Protein AF-A0A925VM04-F1 (afdb_monomer_lite)

Structure (mmCIF, N/CA/C/O backbone):
data_AF-A0A925VM04-F1
#
_entry.id   AF-A0A925VM04-F1
#
loop_
_atom_site.group_PDB
_atom_site.id
_atom_site.type_symbol
_atom_site.label_atom_id
_atom_site.label_alt_id
_atom_site.label_comp_id
_atom_site.label_asym_id
_atom_site.label_entity_id
_atom_site.label_seq_id
_atom_site.pdbx_PDB_ins_code
_atom_site.Cartn_x
_atom_site.Cartn_y
_atom_site.Cartn_z
_atom_site.occupancy
_atom_site.B_iso_or_equiv
_atom_site.auth_seq_id
_atom_site.auth_comp_id
_atom_site.auth_asym_id
_atom_site.auth_atom_id
_atom_site.pdbx_PDB_model_num
ATOM 1 N N . MET A 1 1 ? -12.483 -12.694 18.013 1.00 61.66 1 MET A N 1
ATOM 2 C CA . MET A 1 1 ? -11.797 -11.383 18.071 1.00 61.66 1 MET A CA 1
ATOM 3 C C . MET A 1 1 ? -11.034 -11.216 16.775 1.00 61.66 1 MET A C 1
ATOM 5 O O . MET A 1 1 ? -10.406 -12.186 16.369 1.00 61.66 1 MET A O 1
ATOM 9 N N . LYS A 1 2 ? -11.113 -10.056 16.117 1.00 72.81 2 LYS A N 1
ATOM 10 C CA . LYS A 1 2 ? -10.279 -9.783 14.943 1.00 72.81 2 LYS A CA 1
ATOM 11 C C . LYS A 1 2 ? -8.879 -9.383 15.400 1.00 72.81 2 LYS A C 1
ATOM 13 O O . LYS A 1 2 ? -8.738 -8.618 16.354 1.00 72.81 2 LYS A O 1
ATOM 18 N N . LYS A 1 3 ? -7.856 -9.955 14.772 1.00 89.94 3 LYS A N 1
ATOM 19 C CA . LYS A 1 3 ? -6.456 -9.665 15.081 1.00 89.94 3 LYS A CA 1
ATOM 20 C C . LYS A 1 3 ? -6.054 -8.373 14.376 1.00 89.94 3 LYS A C 1
ATOM 22 O O . LYS A 1 3 ? -6.350 -8.201 13.199 1.00 89.94 3 LYS A O 1
ATOM 27 N N . ASN A 1 4 ? -5.410 -7.475 15.112 1.00 92.75 4 ASN A N 1
ATOM 28 C CA . ASN A 1 4 ? -4.876 -6.226 14.582 1.00 92.75 4 ASN A CA 1
ATOM 29 C C . ASN A 1 4 ? -3.370 -6.389 14.343 1.00 92.75 4 ASN A C 1
ATOM 31 O O . ASN A 1 4 ? -2.666 -6.963 15.179 1.00 92.75 4 ASN A O 1
ATOM 35 N N . ILE A 1 5 ? -2.892 -5.910 13.203 1.00 94.38 5 ILE A N 1
ATOM 36 C CA . ILE A 1 5 ? -1.515 -6.014 12.735 1.00 94.38 5 ILE A CA 1
ATOM 37 C C . ILE A 1 5 ? -0.979 -4.598 12.549 1.00 94.38 5 ILE A C 1
ATOM 39 O O . ILE A 1 5 ? -1.603 -3.761 11.901 1.00 94.38 5 ILE A O 1
ATOM 43 N N . SER A 1 6 ? 0.199 -4.333 13.109 1.00 95.62 6 SER A N 1
ATOM 44 C CA . SER A 1 6 ? 0.946 -3.110 12.820 1.00 95.62 6 SER A CA 1
ATOM 45 C C . SER A 1 6 ? 1.830 -3.342 11.603 1.00 95.62 6 SER A C 1
ATOM 47 O O . SER A 1 6 ? 2.654 -4.256 11.612 1.00 95.62 6 SER A O 1
ATOM 49 N N . ILE A 1 7 ? 1.682 -2.507 10.578 1.00 94.56 7 ILE A N 1
ATOM 50 C CA . ILE A 1 7 ? 2.514 -2.550 9.375 1.00 94.56 7 ILE A CA 1
ATOM 51 C C . ILE A 1 7 ? 3.260 -1.237 9.181 1.00 94.56 7 ILE A C 1
ATOM 53 O O . ILE A 1 7 ? 2.791 -0.181 9.601 1.00 94.56 7 ILE A O 1
ATOM 57 N N . ASN A 1 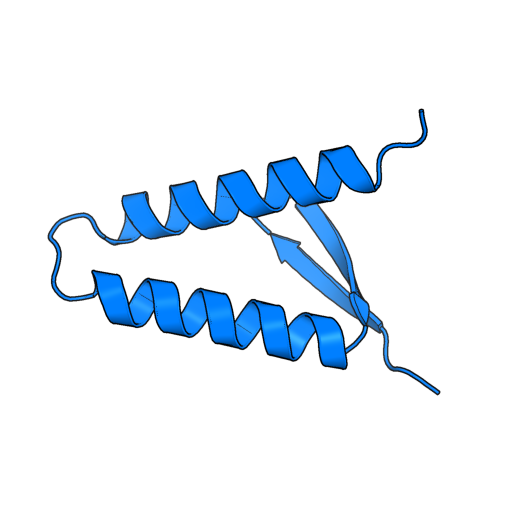8 ? 4.412 -1.314 8.521 1.00 93.56 8 ASN A N 1
ATOM 58 C CA . ASN A 1 8 ? 5.131 -0.154 8.014 1.00 93.56 8 ASN A CA 1
ATOM 59 C C . ASN A 1 8 ? 4.888 -0.063 6.504 1.00 93.56 8 ASN A C 1
ATOM 61 O O . ASN A 1 8 ? 5.161 -1.027 5.789 1.00 93.56 8 ASN A O 1
ATOM 65 N N . LEU A 1 9 ? 4.376 1.075 6.042 1.00 92.81 9 LEU A N 1
ATOM 66 C CA . LEU A 1 9 ? 4.216 1.381 4.627 1.00 92.81 9 LEU A CA 1
ATOM 67 C C . LEU A 1 9 ? 4.884 2.731 4.352 1.00 92.81 9 LEU A C 1
ATOM 69 O O . LEU A 1 9 ? 4.422 3.760 4.843 1.00 92.81 9 LEU A O 1
ATOM 73 N N . GLN A 1 10 ? 6.000 2.706 3.615 1.00 89.12 10 GLN A N 1
ATOM 74 C CA . GLN A 1 10 ? 6.807 3.895 3.294 1.00 89.12 10 GLN A CA 1
ATOM 75 C C . GLN A 1 10 ? 7.172 4.751 4.525 1.00 89.12 10 GLN A C 1
ATOM 77 O O . GLN A 1 10 ? 7.102 5.976 4.519 1.00 89.12 10 GLN A O 1
ATOM 82 N N . GLY A 1 11 ? 7.550 4.092 5.626 1.00 87.38 11 GLY A N 1
ATOM 83 C CA . GLY A 1 11 ? 7.976 4.755 6.862 1.00 87.38 11 GLY A CA 1
ATOM 84 C C . GLY A 1 11 ? 6.835 5.183 7.788 1.00 87.38 11 GLY A C 1
ATOM 85 O O . GLY A 1 11 ? 7.107 5.646 8.895 1.00 87.38 11 GLY A O 1
ATOM 86 N N . ILE A 1 12 ? 5.576 4.992 7.387 1.00 91.19 12 ILE A N 1
ATOM 87 C CA . ILE A 1 12 ? 4.393 5.310 8.193 1.00 91.19 12 ILE A CA 1
ATOM 88 C C . ILE A 1 12 ? 3.840 4.023 8.812 1.00 91.19 12 ILE A C 1
ATOM 90 O O . ILE A 1 12 ? 3.708 3.000 8.137 1.00 91.19 12 ILE A O 1
ATOM 94 N N . ILE A 1 13 ? 3.516 4.067 10.107 1.00 93.75 13 ILE A N 1
ATOM 95 C CA . ILE A 1 13 ? 2.920 2.932 10.820 1.00 93.75 13 ILE A CA 1
ATOM 96 C C . ILE A 1 13 ? 1.397 2.991 10.697 1.00 93.75 13 ILE A C 1
ATOM 98 O O . ILE A 1 13 ? 0.778 3.980 11.085 1.00 93.75 13 ILE A O 1
ATOM 102 N N . PHE A 1 14 ? 0.800 1.900 10.218 1.00 94.19 14 PHE A N 1
ATOM 103 C CA . PHE A 1 14 ? -0.648 1.706 10.167 1.00 94.19 14 PHE A CA 1
ATOM 104 C C . PHE A 1 14 ? -1.063 0.493 10.998 1.00 94.19 14 PHE A C 1
ATOM 106 O O . PHE A 1 14 ? -0.345 -0.506 11.060 1.00 94.19 14 PHE A O 1
ATOM 113 N N . HIS A 1 15 ? -2.248 0.573 11.599 1.00 94.56 15 HIS A N 1
ATOM 114 C CA . HIS A 1 15 ? -2.899 -0.548 12.273 1.00 94.56 15 HIS A CA 1
ATOM 115 C C . HIS A 1 15 ? -4.029 -1.067 11.386 1.00 94.56 15 HIS A C 1
ATOM 117 O O . HIS A 1 15 ? -4.933 -0.307 11.037 1.00 94.56 15 HIS A O 1
ATOM 123 N N . ILE A 1 16 ? -3.957 -2.337 10.994 1.00 94.31 16 ILE A N 1
ATOM 124 C CA . ILE A 1 16 ? -4.882 -2.962 10.046 1.00 94.31 16 ILE A CA 1
ATOM 125 C C . ILE A 1 16 ? -5.359 -4.297 10.616 1.00 94.31 16 ILE A C 1
ATOM 127 O O . ILE A 1 16 ? -4.573 -5.074 11.156 1.00 94.31 16 ILE A O 1
ATOM 131 N N . GLU A 1 17 ? -6.650 -4.586 10.473 1.00 96.06 17 GLU A N 1
ATOM 132 C CA . GLU A 1 17 ? -7.181 -5.919 10.759 1.00 96.06 17 GLU A CA 1
ATOM 133 C C . GLU A 1 17 ? -6.552 -6.978 9.831 1.00 96.06 17 GLU A C 1
ATOM 135 O O . GLU A 1 17 ? -6.184 -6.696 8.692 1.00 96.06 17 GLU A O 1
ATOM 140 N N . GLU A 1 18 ? -6.404 -8.209 10.318 1.00 95.31 18 GLU A N 1
ATOM 141 C CA . GLU A 1 18 ? -5.728 -9.300 9.600 1.00 95.31 18 GLU A CA 1
ATOM 142 C C . GLU A 1 18 ? -6.296 -9.562 8.194 1.00 95.31 18 GLU A C 1
ATOM 144 O O . GLU A 1 18 ? -5.531 -9.707 7.244 1.00 95.31 18 GLU A O 1
ATOM 149 N N . ASP A 1 19 ? -7.619 -9.514 8.032 1.00 95.19 19 ASP A N 1
ATOM 150 C CA . ASP A 1 19 ? -8.303 -9.647 6.739 1.00 95.19 19 ASP A CA 1
ATOM 151 C C . ASP A 1 19 ? -7.960 -8.498 5.773 1.00 95.19 19 ASP A C 1
ATOM 153 O O . ASP A 1 19 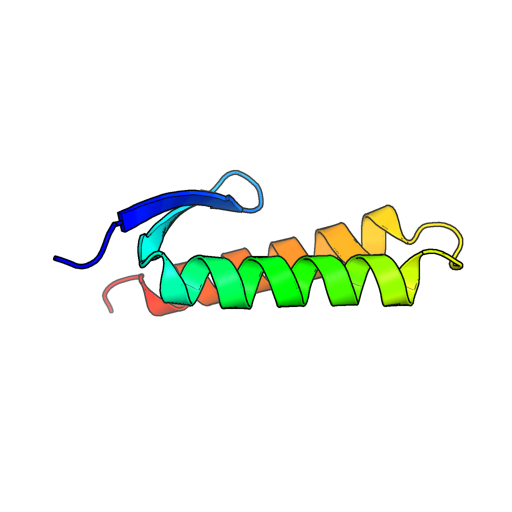? -7.697 -8.720 4.589 1.00 95.19 19 ASP A O 1
ATOM 157 N N . GLY A 1 20 ? -7.898 -7.263 6.273 1.00 94.88 20 GLY A N 1
ATOM 158 C CA . GLY A 1 20 ? -7.451 -6.103 5.500 1.00 94.88 20 GLY A CA 1
ATOM 159 C C . GLY A 1 20 ? -5.978 -6.195 5.093 1.00 94.88 20 GLY A C 1
ATOM 160 O O . GLY A 1 20 ? -5.620 -5.850 3.963 1.00 94.88 20 GLY A O 1
ATOM 161 N N . TYR A 1 21 ? -5.125 -6.700 5.988 1.00 95.12 21 TYR A N 1
ATOM 162 C CA . TYR A 1 21 ? -3.710 -6.916 5.699 1.00 95.12 21 TYR A CA 1
ATOM 163 C C . TYR A 1 21 ? -3.506 -7.966 4.604 1.00 95.12 21 TYR A C 1
ATOM 165 O O . TYR A 1 21 ? -2.715 -7.731 3.693 1.00 95.12 21 TYR A O 1
ATOM 173 N N . GLU A 1 22 ? -4.233 -9.084 4.637 1.00 96.50 22 GLU A N 1
ATOM 174 C CA . GLU A 1 22 ? -4.151 -10.117 3.597 1.00 96.50 22 GLU A CA 1
ATOM 175 C C . GLU A 1 22 ? -4.501 -9.567 2.209 1.00 96.50 22 GLU A C 1
ATOM 177 O O . GLU A 1 22 ? -3.826 -9.877 1.223 1.00 96.50 22 GLU A O 1
ATOM 182 N N . VAL A 1 23 ? -5.524 -8.709 2.121 1.00 96.81 23 VAL A N 1
ATOM 183 C CA . VAL A 1 23 ? -5.908 -8.053 0.862 1.00 96.81 23 VAL A CA 1
ATOM 184 C C . VAL A 1 23 ? -4.803 -7.120 0.368 1.00 96.81 23 VAL A C 1
ATOM 186 O O . VAL A 1 23 ? -4.424 -7.198 -0.802 1.00 96.81 23 VAL A O 1
ATOM 189 N N . LEU A 1 24 ? -4.263 -6.267 1.245 1.00 95.81 24 LEU A N 1
ATOM 190 C CA . LEU A 1 24 ? -3.175 -5.351 0.895 1.00 95.81 24 LEU A CA 1
ATOM 191 C C . LEU A 1 24 ? -1.911 -6.113 0.474 1.00 95.81 24 LEU A C 1
ATOM 193 O O . LEU A 1 24 ? -1.305 -5.792 -0.545 1.00 95.81 24 LEU A O 1
ATOM 197 N N . SER A 1 25 ? -1.536 -7.143 1.231 1.00 95.31 25 SER A N 1
ATOM 198 C CA . SER A 1 25 ? -0.362 -7.973 0.962 1.00 95.31 25 SER A CA 1
ATOM 199 C C . SER A 1 25 ? -0.474 -8.678 -0.388 1.00 95.31 25 SER A C 1
ATOM 201 O O . SER A 1 25 ? 0.466 -8.629 -1.183 1.00 95.31 25 SER A O 1
ATOM 203 N N . ARG A 1 26 ? -1.642 -9.261 -0.692 1.00 98.00 26 ARG A N 1
ATOM 204 C CA . ARG A 1 26 ? -1.901 -9.878 -1.997 1.00 98.00 26 ARG A CA 1
ATOM 205 C C . ARG A 1 26 ? -1.788 -8.860 -3.130 1.00 98.00 26 ARG A C 1
ATOM 207 O O . ARG A 1 26 ? -1.110 -9.136 -4.113 1.00 98.00 26 ARG A O 1
ATOM 214 N N . TYR A 1 27 ? -2.389 -7.682 -2.973 1.00 96.94 27 TYR A N 1
ATOM 215 C CA . TYR A 1 27 ? -2.313 -6.623 -3.979 1.00 96.94 27 TYR A CA 1
ATOM 216 C C . TYR A 1 27 ? -0.866 -6.189 -4.259 1.00 96.94 27 TYR A C 1
ATOM 218 O O . TYR A 1 27 ? -0.450 -6.135 -5.413 1.00 96.94 27 TYR A O 1
ATOM 226 N N . LEU A 1 28 ? -0.066 -5.934 -3.219 1.00 95.25 28 LEU A N 1
ATOM 227 C CA . LEU A 1 28 ? 1.338 -5.541 -3.387 1.00 95.25 28 LEU A CA 1
ATOM 228 C C . LEU A 1 28 ? 2.176 -6.650 -4.043 1.00 95.25 28 LEU A C 1
ATOM 230 O O . LEU A 1 28 ? 3.026 -6.366 -4.890 1.00 95.25 28 LEU A O 1
ATOM 234 N N . ALA A 1 29 ? 1.906 -7.917 -3.715 1.00 96.44 29 ALA A N 1
ATOM 235 C CA . ALA A 1 29 ? 2.551 -9.055 -4.364 1.00 96.44 29 ALA A CA 1
ATOM 236 C C . ALA A 1 29 ? 2.202 -9.141 -5.861 1.00 96.44 29 ALA A C 1
ATOM 238 O O . ALA A 1 29 ? 3.093 -9.362 -6.683 1.00 96.44 29 ALA A O 1
ATOM 239 N N . GLU A 1 30 ? 0.936 -8.924 -6.224 1.00 97.81 30 GLU A N 1
ATOM 240 C CA . GLU A 1 30 ? 0.477 -8.890 -7.617 1.00 97.81 30 GLU A CA 1
ATOM 241 C C . GLU A 1 30 ? 1.109 -7.730 -8.397 1.00 97.81 30 GLU A C 1
ATOM 243 O O . GLU A 1 30 ? 1.604 -7.943 -9.503 1.00 97.81 30 GLU A O 1
ATOM 248 N N . VAL A 1 31 ? 1.175 -6.530 -7.809 1.00 96.19 31 VAL A N 1
ATOM 249 C CA . VAL A 1 31 ? 1.852 -5.364 -8.402 1.00 96.19 31 VAL A CA 1
ATOM 250 C C . VAL A 1 31 ? 3.324 -5.677 -8.672 1.00 96.19 31 VAL A C 1
ATOM 252 O O . VAL A 1 31 ? 3.810 -5.482 -9.787 1.00 96.19 31 VAL A O 1
ATOM 255 N N . LYS A 1 32 ? 4.037 -6.231 -7.684 1.00 95.75 32 LYS A N 1
ATOM 256 C CA . LYS A 1 32 ? 5.447 -6.603 -7.844 1.00 95.75 32 LYS A CA 1
ATOM 257 C C . LYS A 1 32 ? 5.641 -7.671 -8.922 1.00 95.75 32 LYS A C 1
ATOM 259 O O . LYS A 1 32 ? 6.555 -7.559 -9.737 1.00 95.75 32 LYS A O 1
ATOM 264 N N . ALA A 1 33 ? 4.784 -8.692 -8.952 1.00 97.12 33 ALA A N 1
ATOM 265 C CA . ALA A 1 33 ? 4.835 -9.740 -9.967 1.00 97.12 33 ALA A CA 1
ATOM 266 C C . ALA A 1 33 ? 4.589 -9.174 -11.373 1.00 97.12 33 ALA A C 1
ATOM 268 O O . ALA A 1 33 ? 5.341 -9.490 -12.296 1.00 97.12 33 ALA A O 1
ATOM 269 N N . HIS A 1 34 ? 3.598 -8.291 -11.515 1.00 96.94 34 HIS A N 1
ATOM 270 C CA . HIS A 1 34 ? 3.247 -7.642 -12.775 1.00 96.94 34 HIS A CA 1
ATOM 271 C C . HIS A 1 34 ? 4.419 -6.848 -13.365 1.00 96.94 34 HIS A C 1
ATOM 273 O O . HIS A 1 34 ? 4.707 -6.967 -14.555 1.00 96.94 34 HIS A O 1
ATOM 279 N N . PHE A 1 35 ? 5.137 -6.086 -12.534 1.00 96.38 35 PHE A N 1
ATOM 280 C CA . PHE A 1 35 ? 6.251 -5.258 -12.998 1.00 96.38 35 PHE A CA 1
ATOM 281 C C . PHE A 1 35 ? 7.619 -5.961 -12.998 1.00 96.38 35 PHE A C 1
ATOM 283 O O . PHE A 1 35 ? 8.579 -5.390 -13.502 1.00 96.38 35 PHE A O 1
ATOM 290 N N . SER A 1 36 ? 7.738 -7.199 -12.513 1.00 95.06 36 SER A N 1
ATOM 291 C CA . SER A 1 36 ? 9.029 -7.897 -12.335 1.00 95.06 36 SER A CA 1
ATOM 292 C C . SER A 1 36 ? 9.933 -7.970 -13.580 1.00 95.06 36 SER A C 1
ATOM 294 O O . SER A 1 36 ? 11.155 -8.020 -13.451 1.00 95.06 36 SER A O 1
ATOM 296 N N . GLY A 1 37 ? 9.359 -7.950 -14.789 1.00 94.94 37 GLY A N 1
ATOM 297 C CA . GLY A 1 37 ? 10.106 -7.960 -16.053 1.00 94.94 37 GLY A CA 1
ATOM 298 C C . GLY A 1 37 ? 10.602 -6.589 -16.532 1.00 94.94 37 GLY A C 1
ATOM 299 O O . GLY A 1 37 ? 11.348 -6.519 -17.509 1.00 94.94 37 GLY A O 1
ATOM 300 N N . TYR A 1 38 ? 10.199 -5.495 -15.882 1.00 95.00 38 TYR A N 1
ATOM 301 C CA . TYR A 1 38 ? 10.557 -4.138 -16.285 1.00 95.00 38 TYR A CA 1
ATOM 302 C C . TYR A 1 38 ? 11.875 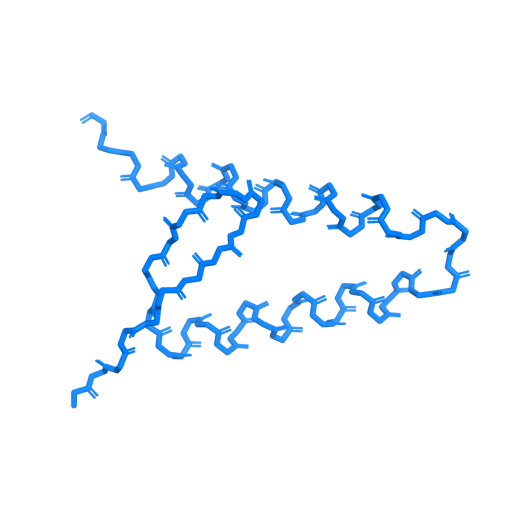-3.703 -15.636 1.00 95.00 38 TYR A C 1
ATOM 304 O O . TYR A 1 38 ? 12.123 -3.892 -14.440 1.00 95.00 38 TYR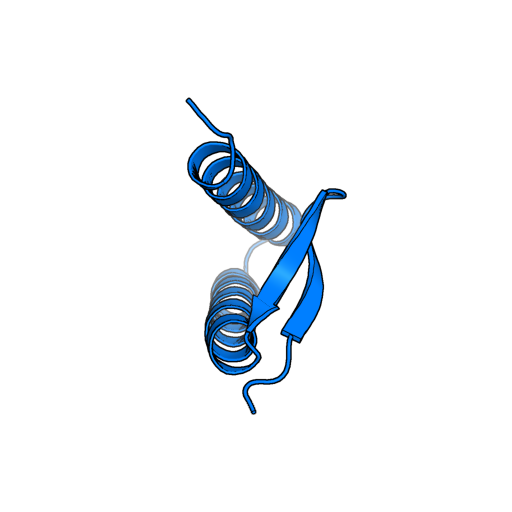 A O 1
ATOM 312 N N . ARG A 1 39 ? 12.739 -3.064 -16.430 1.00 94.56 39 ARG A N 1
ATOM 313 C CA . ARG A 1 39 ? 13.935 -2.398 -15.907 1.00 94.56 39 ARG A CA 1
ATOM 314 C C . ARG A 1 39 ? 13.491 -1.222 -15.030 1.00 94.56 39 ARG A C 1
ATOM 316 O O . ARG A 1 39 ? 12.753 -0.372 -15.511 1.00 94.56 39 ARG A O 1
ATOM 323 N N . GLY A 1 40 ? 13.949 -1.176 -13.779 1.00 92.44 40 GLY A N 1
ATOM 324 C CA . GLY A 1 40 ? 13.552 -0.133 -12.822 1.00 92.44 40 GLY A CA 1
ATOM 325 C C . GLY A 1 40 ? 12.204 -0.379 -12.133 1.00 92.44 40 GLY A C 1
ATOM 326 O O . GLY A 1 40 ? 11.637 0.542 -11.561 1.00 92.44 40 GLY A O 1
ATOM 327 N N . HIS A 1 41 ? 11.676 -1.607 -12.164 1.00 93.94 41 HIS A N 1
ATOM 328 C CA . HIS A 1 41 ? 10.394 -1.926 -11.524 1.00 93.94 41 HIS A CA 1
ATOM 329 C C . HIS A 1 41 ? 10.350 -1.640 -10.019 1.00 93.94 41 HIS A C 1
ATOM 331 O O . HIS A 1 41 ? 9.271 -1.418 -9.484 1.00 93.94 41 HIS A O 1
ATOM 337 N N . GLU A 1 42 ? 11.496 -1.633 -9.337 1.00 93.88 42 GLU A N 1
ATOM 338 C CA . GLU A 1 42 ? 11.578 -1.294 -7.915 1.00 93.88 42 GLU A CA 1
ATOM 339 C C . GLU A 1 42 ? 11.073 0.129 -7.638 1.00 93.88 42 GLU A C 1
ATOM 341 O O . GLU A 1 42 ? 10.326 0.318 -6.683 1.00 93.88 42 GLU A O 1
ATOM 346 N N . GLU A 1 43 ? 11.388 1.099 -8.504 1.00 95.62 43 GLU A N 1
ATOM 347 C CA . GLU A 1 43 ? 10.902 2.484 -8.386 1.00 95.62 43 GLU A CA 1
ATOM 348 C C . GLU A 1 43 ? 9.390 2.556 -8.620 1.00 95.62 43 GLU A C 1
ATOM 350 O O . GLU A 1 43 ? 8.668 3.160 -7.834 1.00 95.62 43 GLU A O 1
ATOM 355 N N . ILE A 1 44 ? 8.891 1.849 -9.640 1.00 94.06 44 ILE A N 1
ATOM 356 C CA . ILE A 1 44 ? 7.453 1.784 -9.947 1.00 94.06 44 ILE A CA 1
ATOM 357 C C . ILE A 1 44 ? 6.672 1.224 -8.752 1.00 94.06 44 ILE A C 1
ATOM 359 O O . ILE A 1 44 ? 5.637 1.766 -8.364 1.00 94.06 44 ILE A O 1
ATOM 363 N N . VAL A 1 45 ? 7.159 0.130 -8.159 1.00 94.62 45 VAL A N 1
ATOM 364 C CA . VAL A 1 45 ? 6.527 -0.487 -6.986 1.00 94.62 45 VAL A CA 1
ATOM 365 C C . VAL A 1 45 ? 6.596 0.455 -5.782 1.00 94.62 45 VAL A C 1
ATOM 367 O O . VAL A 1 45 ? 5.585 0.629 -5.103 1.00 94.62 45 VAL A O 1
ATOM 370 N N . ALA A 1 46 ? 7.740 1.103 -5.547 1.00 94.44 46 ALA A N 1
ATOM 371 C CA . ALA A 1 46 ? 7.921 2.038 -4.439 1.00 94.44 46 ALA A CA 1
ATOM 372 C C . ALA A 1 46 ? 7.003 3.270 -4.540 1.00 94.44 46 ALA A C 1
ATOM 374 O O . ALA A 1 46 ? 6.454 3.699 -3.520 1.00 94.44 46 ALA A O 1
ATOM 375 N N . ASP A 1 47 ? 6.789 3.803 -5.747 1.00 95.50 47 ASP A N 1
ATOM 376 C CA . ASP A 1 47 ? 5.867 4.914 -6.009 1.00 95.50 47 ASP A CA 1
ATOM 377 C C . ASP A 1 47 ? 4.410 4.510 -5.742 1.00 95.50 47 ASP A C 1
ATOM 379 O O . ASP A 1 47 ? 3.641 5.263 -5.135 1.00 95.50 47 ASP A O 1
ATOM 383 N N . ILE A 1 48 ? 4.022 3.293 -6.143 1.00 95.62 48 ILE A N 1
ATOM 384 C CA . ILE A 1 48 ? 2.685 2.748 -5.867 1.00 95.62 48 ILE A CA 1
ATOM 385 C C . ILE A 1 48 ? 2.480 2.574 -4.358 1.00 95.62 48 ILE A C 1
ATOM 387 O O . ILE A 1 48 ? 1.453 3.006 -3.828 1.00 95.62 48 ILE A O 1
ATOM 391 N N . GLU A 1 49 ? 3.446 1.982 -3.652 1.00 94.88 49 GLU A N 1
ATOM 392 C CA . GLU A 1 49 ? 3.409 1.848 -2.191 1.00 94.88 49 GLU A CA 1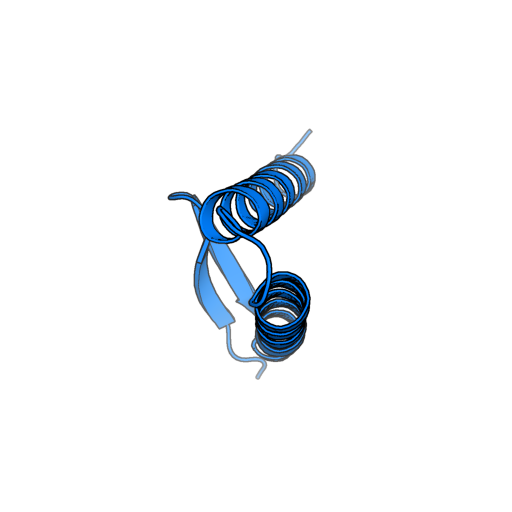
ATOM 393 C C . GLU A 1 49 ? 3.323 3.214 -1.497 1.00 94.88 49 GLU A C 1
ATOM 395 O O . GLU A 1 49 ? 2.515 3.389 -0.580 1.00 94.88 49 GLU A O 1
ATOM 400 N N . GLY A 1 50 ? 4.083 4.203 -1.980 1.00 95.88 50 GLY A N 1
ATOM 401 C CA . GLY A 1 50 ? 4.040 5.586 -1.499 1.00 95.88 50 GLY A CA 1
ATOM 402 C C . GLY A 1 50 ? 2.658 6.198 -1.647 1.00 95.88 50 GLY A C 1
ATOM 403 O O . GLY A 1 50 ? 2.097 6.721 -0.682 1.00 95.88 50 GLY A O 1
ATOM 404 N N . ARG A 1 51 ? 2.039 6.043 -2.820 1.00 97.00 51 ARG A N 1
ATOM 405 C CA . ARG A 1 51 ? 0.704 6.590 -3.054 1.00 97.00 51 ARG A CA 1
ATOM 406 C C . ARG A 1 51 ? -0.366 5.938 -2.175 1.00 97.00 51 ARG A C 1
ATOM 408 O O . ARG A 1 51 ? -1.299 6.618 -1.746 1.00 97.00 51 ARG A O 1
ATOM 415 N N . ILE A 1 52 ? -0.244 4.644 -1.878 1.00 95.94 52 ILE A N 1
ATOM 416 C C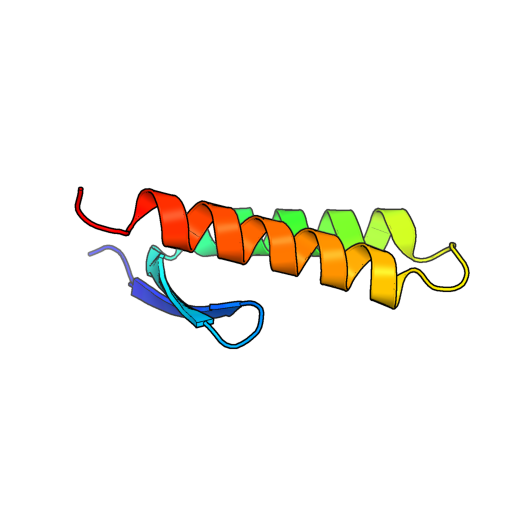A . ILE A 1 52 ? -1.150 3.957 -0.943 1.00 95.94 52 ILE A CA 1
ATOM 417 C C . ILE A 1 52 ? -0.989 4.529 0.468 1.00 95.94 52 ILE A C 1
ATOM 419 O O . ILE A 1 52 ? -2.000 4.824 1.111 1.00 95.94 52 ILE A O 1
ATOM 423 N N . ALA A 1 53 ? 0.250 4.737 0.926 1.00 95.25 53 ALA A N 1
ATOM 424 C CA . ALA A 1 53 ? 0.530 5.326 2.234 1.00 95.25 53 ALA A CA 1
ATOM 425 C C . ALA A 1 53 ? -0.096 6.722 2.377 1.00 95.25 53 ALA A C 1
ATOM 427 O O . ALA A 1 53 ? -0.773 6.996 3.368 1.00 95.25 53 ALA A O 1
ATOM 428 N N . GLU A 1 54 ? 0.049 7.574 1.358 1.00 95.50 54 GLU A N 1
ATOM 429 C CA . GLU A 1 54 ? -0.564 8.907 1.321 1.00 95.50 54 GLU A CA 1
ATOM 430 C C . GLU A 1 54 ? -2.094 8.846 1.420 1.00 95.50 54 GLU A C 1
ATOM 432 O O . GLU A 1 54 ? -2.703 9.577 2.202 1.00 95.50 54 GLU A O 1
ATOM 437 N N . ILE A 1 55 ? -2.732 7.957 0.650 1.00 95.31 55 ILE A N 1
ATOM 438 C CA . ILE A 1 55 ? -4.193 7.794 0.659 1.00 95.31 55 ILE A CA 1
ATOM 439 C C . ILE A 1 55 ? -4.676 7.297 2.026 1.00 95.31 55 ILE A C 1
ATOM 441 O O . ILE A 1 55 ? -5.703 7.767 2.523 1.00 95.31 55 ILE A O 1
ATOM 445 N N . PHE A 1 56 ? -3.958 6.354 2.638 1.00 94.19 56 PHE A N 1
ATOM 446 C CA . PHE A 1 56 ? -4.294 5.836 3.962 1.00 94.19 56 PHE A CA 1
ATOM 447 C C . PHE A 1 56 ? -4.180 6.936 5.019 1.00 94.19 56 PHE A C 1
ATOM 449 O O . PHE A 1 56 ? -5.123 7.151 5.780 1.00 94.19 56 PHE A O 1
ATOM 456 N N . ALA A 1 57 ? -3.072 7.680 5.022 1.00 92.38 57 ALA A N 1
ATOM 457 C CA . ALA A 1 57 ? -2.856 8.795 5.938 1.00 92.38 57 ALA A CA 1
ATOM 458 C C . ALA A 1 57 ? -3.941 9.875 5.794 1.00 92.38 57 ALA A C 1
ATOM 460 O O . ALA A 1 57 ? -4.491 10.336 6.795 1.00 92.38 57 ALA A O 1
ATOM 461 N N . ALA A 1 58 ? -4.312 10.228 4.559 1.00 93.62 58 ALA A N 1
ATOM 462 C CA . ALA A 1 58 ? -5.346 11.224 4.291 1.00 93.62 58 ALA A CA 1
ATOM 463 C C . ALA A 1 58 ? -6.736 10.794 4.789 1.00 93.62 58 ALA A C 1
ATOM 465 O O . ALA A 1 58 ? -7.493 11.623 5.280 1.00 93.62 58 ALA A O 1
ATOM 466 N N . ARG A 1 59 ? -7.078 9.502 4.692 1.00 91.19 59 ARG A N 1
ATOM 467 C CA . ARG A 1 59 ? -8.376 8.980 5.160 1.00 91.19 59 ARG A CA 1
ATOM 468 C C . ARG A 1 59 ? -8.467 8.801 6.673 1.00 91.19 59 ARG A C 1
ATOM 470 O O . ARG A 1 59 ? -9.572 8.793 7.203 1.00 91.19 59 ARG A O 1
ATOM 477 N N . LEU A 1 60 ? -7.334 8.605 7.342 1.00 87.75 60 LEU A N 1
ATOM 478 C CA . LEU A 1 60 ? -7.261 8.423 8.795 1.00 87.75 60 LEU A CA 1
ATOM 479 C C . LEU A 1 60 ? -7.026 9.735 9.548 1.00 87.75 60 LEU A C 1
ATOM 481 O O . LEU A 1 60 ? -7.183 9.775 10.767 1.00 87.75 60 LEU A O 1
ATOM 485 N N . SER A 1 61 ? -6.657 10.799 8.835 1.00 81.12 61 SER A N 1
ATOM 486 C CA . SER A 1 61 ? -6.554 12.140 9.399 1.00 81.12 61 SER A CA 1
ATOM 487 C C . SER A 1 61 ? -7.953 12.633 9.797 1.00 81.12 61 SER A C 1
ATOM 489 O O . SER A 1 61 ? -8.837 12.678 8.938 1.00 81.12 61 SER A O 1
ATOM 491 N N . PRO A 1 62 ? -8.191 12.995 11.072 1.00 67.38 62 PRO A N 1
ATOM 492 C CA . PRO A 1 62 ? -9.435 13.641 11.466 1.00 67.38 62 PRO A CA 1
ATOM 493 C C . PRO A 1 62 ? -9.521 15.003 10.768 1.00 67.38 62 PRO A C 1
ATOM 495 O O . PRO A 1 62 ? -8.579 15.792 10.860 1.00 67.38 62 PRO A O 1
ATOM 498 N N . THR A 1 63 ? -10.621 15.260 10.057 1.00 55.97 63 THR A N 1
ATOM 499 C CA . THR A 1 63 ? -11.006 16.618 9.624 1.00 55.97 63 THR A CA 1
ATOM 500 C C . THR A 1 63 ? -11.226 17.548 10.805 1.00 55.97 63 THR A C 1
ATOM 502 O O . THR A 1 63 ? -11.784 17.070 11.820 1.00 55.97 63 THR A O 1
#

Sequence (63 aa):
MKKNISINLQGIIFHIEEDGYEVLSRYLAEVKAHFSGYRGHEEIVADIEGRIAEIFAARLSPT

pLDDT: mean 92.44, std 7.92, range [55.97, 98.0]

Radius of gyration: 13.1 Å; chains: 1; bounding box: 26×28×34 Å

Secondary structure (DSSP, 8-state):
-PPEEEEEETTEEEEEEHHHHHHHHHHHHHHHHHHTTSTTHHHHHHHHHHHHHHHHHHHHS--

Foldseek 3Di:
DFDWDWDAQPNDTDIDTPVRVVVVVVVLVVQCVVCVPPDVSVVVSSVVSVVVVVVVCVVPDDD